Protein AF-A0A435X230-F1 (afdb_monomer)

Mean predicted aligned error: 7.99 Å

Nearest PDB structures (foldseek):
  8xgc-assembly1_M  TM=3.953E-01  e=2.779E+00  Saccharomyces cerevisiae
  7nky-assembly1_O  TM=3.386E-01  e=2.315E+00  Saccharomyces cerevisiae
  4raa-assembly1_A-2  TM=5.436E-01  e=6.525E+00  Bacteroides fragilis NCTC 9343
  7z4b-assembly1_EA  TM=3.860E-01  e=8.327E+00  Escherichia phage vB_EcoP_SU10
  7ne1-assembly1_B  TM=3.986E-01  e=7.371E+00  Mus musculus

Solvent-accessible surface area (backbone atoms only — not comparable to full-atom values): 6173 Å² total; per-residue (Å²): 138,80,83,77,76,78,71,83,51,74,87,70,70,82,92,65,93,71,53,70,50,71,61,86,95,46,76,43,78,60,77,76,93,64,62,51,69,80,87,60,47,46,47,81,76,38,65,32,71,48,96,88,42,38,35,37,38,34,31,40,49,55,70,89,81,46,66,82,30,42,28,35,40,36,23,42,73,64,19,45,64,71,51,71,40,42,44,88,82,50,64,80,76,89,81,61,126

Structure (mmCIF, N/CA/C/O backbone):
data_AF-A0A435X230-F1
#
_entry.id   AF-A0A435X230-F1
#
loop_
_atom_site.group_PDB
_atom_site.id
_atom_site.type_symbol
_atom_site.label_atom_id
_atom_site.label_alt_id
_atom_site.label_comp_id
_atom_site.label_asym_id
_atom_site.label_entity_id
_atom_site.label_seq_id
_atom_site.pdbx_PDB_ins_code
_atom_site.Cartn_x
_atom_site.Cartn_y
_atom_site.Cartn_z
_atom_site.occupancy
_atom_site.B_iso_or_equiv
_atom_site.auth_seq_id
_atom_site.auth_comp_id
_atom_site.auth_asym_id
_atom_site.auth_atom_id
_atom_site.pdbx_PDB_model_num
ATOM 1 N N . MET A 1 1 ? 18.098 -20.430 25.498 1.00 38.22 1 MET A N 1
ATOM 2 C CA . MET A 1 1 ? 16.948 -20.168 24.611 1.00 38.22 1 MET A CA 1
ATOM 3 C C . MET A 1 1 ? 16.092 -19.139 25.322 1.00 38.22 1 MET A C 1
ATOM 5 O O . MET A 1 1 ? 15.338 -19.498 26.213 1.00 38.22 1 MET A O 1
ATOM 9 N N . THR A 1 2 ? 16.345 -17.861 25.058 1.00 33.22 2 THR A N 1
ATOM 10 C CA . THR A 1 2 ? 15.671 -16.752 25.743 1.00 33.22 2 THR A CA 1
ATOM 11 C C . THR A 1 2 ? 14.519 -16.316 24.855 1.00 33.22 2 THR A C 1
ATOM 13 O O . THR A 1 2 ? 14.756 -15.866 23.739 1.00 33.22 2 THR A O 1
ATOM 16 N N . LEU A 1 3 ? 13.287 -16.519 25.320 1.00 40.41 3 LEU A N 1
ATOM 17 C CA . LEU A 1 3 ? 12.102 -15.936 24.703 1.00 40.41 3 LEU A CA 1
ATOM 18 C C . LEU A 1 3 ? 12.144 -14.440 25.012 1.00 40.41 3 LEU A C 1
ATOM 20 O O . LEU A 1 3 ? 11.935 -14.038 26.155 1.00 40.41 3 LEU A O 1
ATOM 24 N N . GLN A 1 4 ? 12.496 -13.633 24.016 1.00 37.22 4 GLN A N 1
ATOM 25 C CA . GLN A 1 4 ? 12.260 -12.201 24.083 1.00 37.22 4 GLN A CA 1
ATOM 26 C C . GLN A 1 4 ? 10.755 -12.025 23.887 1.00 37.22 4 GLN A C 1
ATOM 28 O O . GLN A 1 4 ? 10.224 -12.413 22.853 1.00 37.22 4 GLN A O 1
ATOM 33 N N . LEU A 1 5 ? 10.056 -11.566 24.925 1.00 50.25 5 LEU A N 1
ATOM 34 C CA . LEU A 1 5 ? 8.662 -11.167 24.784 1.00 50.25 5 LEU A CA 1
ATOM 35 C C . LEU A 1 5 ? 8.662 -9.911 23.913 1.00 50.25 5 LEU A C 1
ATOM 37 O O . LEU A 1 5 ? 9.323 -8.931 24.269 1.00 50.25 5 LEU A O 1
ATOM 41 N N . ASP A 1 6 ? 7.984 -9.976 22.771 1.00 54.50 6 ASP A N 1
ATOM 42 C CA . ASP A 1 6 ? 7.799 -8.826 21.897 1.00 54.50 6 ASP A CA 1
ATOM 43 C C . ASP A 1 6 ? 7.164 -7.698 22.719 1.00 54.50 6 ASP A C 1
ATOM 45 O O . ASP A 1 6 ? 6.206 -7.908 23.471 1.00 54.50 6 ASP A O 1
ATOM 49 N N . GLY A 1 7 ? 7.762 -6.506 22.655 1.00 53.19 7 GLY A N 1
ATOM 50 C CA . GLY A 1 7 ? 7.179 -5.317 23.270 1.00 53.19 7 GLY A CA 1
ATOM 51 C C . GLY A 1 7 ?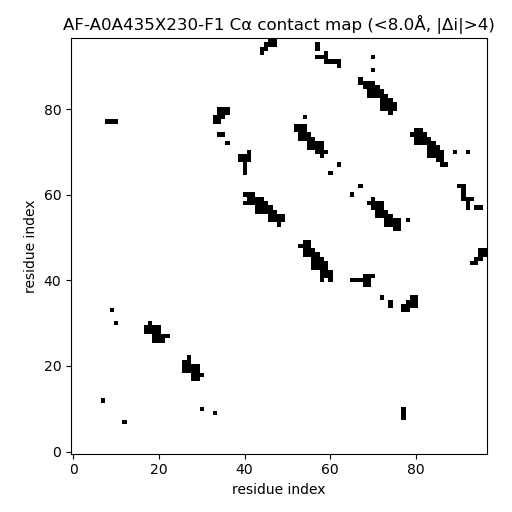 5.772 -5.055 22.713 1.00 53.19 7 GLY A C 1
ATOM 52 O O . GLY A 1 7 ? 5.422 -5.595 21.664 1.00 53.19 7 GLY A O 1
ATOM 53 N N . PRO A 1 8 ? 4.951 -4.230 23.385 1.00 56.88 8 PRO A N 1
ATOM 54 C CA . PRO A 1 8 ? 3.596 -3.958 22.915 1.00 56.88 8 PRO A CA 1
ATOM 55 C C . PRO A 1 8 ? 3.625 -3.435 21.476 1.00 56.88 8 PRO A C 1
ATOM 57 O O . PRO A 1 8 ? 4.394 -2.514 21.165 1.00 56.88 8 PRO A O 1
ATOM 60 N N . SER A 1 9 ? 2.781 -4.026 20.627 1.00 64.81 9 SER A N 1
ATOM 61 C CA . SER A 1 9 ? 2.625 -3.679 19.211 1.00 64.81 9 SER A CA 1
ATOM 62 C C . SER A 1 9 ? 2.430 -2.164 19.047 1.00 64.81 9 SER A C 1
ATOM 64 O O . SER A 1 9 ? 1.866 -1.492 19.920 1.00 64.81 9 SER A O 1
ATOM 66 N N . LYS A 1 10 ? 2.841 -1.592 17.904 1.00 65.75 10 LYS A N 1
ATOM 67 C CA . LYS A 1 10 ? 2.588 -0.166 17.597 1.00 65.75 10 LYS A CA 1
ATOM 68 C C . LYS A 1 10 ? 1.084 0.156 17.622 1.00 65.75 10 LYS A C 1
ATOM 70 O O . LYS A 1 10 ? 0.704 1.314 17.800 1.00 65.75 10 LYS A O 1
ATOM 75 N N . THR A 1 11 ? 0.225 -0.856 17.489 1.00 63.69 11 THR A N 1
ATOM 76 C CA . THR A 1 11 ? -1.232 -0.727 17.608 1.00 63.69 11 THR A CA 1
ATOM 77 C C . THR A 1 11 ? -1.734 -0.552 19.049 1.00 63.69 11 THR A C 1
ATOM 79 O O . THR A 1 11 ? -2.844 -0.050 19.241 1.00 63.69 11 THR A O 1
ATOM 82 N N . GLU A 1 12 ? -0.918 -0.869 20.058 1.00 63.69 12 GLU A N 1
ATOM 83 C CA . GLU A 1 12 ? -1.310 -0.909 21.476 1.00 63.69 12 GLU A CA 1
ATOM 84 C C . GLU A 1 12 ? -0.789 0.276 22.314 1.00 63.69 12 GLU A C 1
ATOM 86 O O . GLU A 1 12 ? -1.266 0.500 23.426 1.00 63.69 12 GLU A O 1
ATOM 91 N N . GLN A 1 13 ? 0.146 1.086 21.803 1.00 61.47 13 GLN A N 1
ATOM 92 C CA . GLN A 1 13 ? 0.757 2.187 22.568 1.00 61.47 13 GLN A CA 1
ATOM 93 C C . GLN A 1 13 ? -0.010 3.527 22.447 1.00 61.47 13 GLN A C 1
ATOM 95 O O . GLN A 1 13 ? -0.355 3.982 21.347 1.00 61.47 13 GLN A O 1
ATOM 100 N N . SER A 1 14 ? -0.272 4.220 23.575 1.00 55.62 14 SER A N 1
ATOM 101 C CA . SER A 1 14 ? -0.767 5.614 23.571 1.00 55.62 14 SER A CA 1
ATOM 102 C C . SER A 1 14 ? -0.648 6.392 24.878 1.00 55.62 14 SER A C 1
ATOM 104 O O . SER A 1 14 ? -1.214 5.942 25.864 1.00 55.62 14 SER A O 1
ATOM 106 N N . ASP A 1 15 ? -0.108 7.618 24.818 1.00 55.09 15 ASP A N 1
ATOM 107 C CA . ASP A 1 15 ? -0.162 8.605 25.920 1.00 55.09 15 ASP A CA 1
ATOM 108 C C . ASP A 1 15 ? -0.510 10.054 25.474 1.00 55.09 15 ASP A C 1
ATOM 110 O O . ASP A 1 15 ? -0.275 11.019 26.196 1.00 55.09 15 ASP A O 1
ATOM 114 N N . ALA A 1 16 ? -1.131 10.258 24.304 1.00 58.81 16 ALA A N 1
ATOM 115 C CA . ALA A 1 16 ? -1.648 11.572 23.882 1.00 58.81 16 ALA A CA 1
ATOM 116 C C . ALA A 1 16 ? -3.073 11.461 23.319 1.00 58.81 16 ALA A C 1
ATOM 118 O O . ALA A 1 16 ? -3.435 10.418 22.772 1.00 58.81 16 ALA A O 1
ATOM 119 N N . ALA A 1 17 ? -3.878 12.527 23.443 1.00 72.12 17 ALA A N 1
ATOM 120 C CA . ALA A 1 17 ? -5.249 12.591 22.927 1.00 72.12 17 ALA A CA 1
ATOM 121 C C . ALA A 1 17 ? -5.288 12.181 21.440 1.00 72.12 17 ALA A C 1
ATOM 123 O O . ALA A 1 17 ? -4.891 12.941 20.558 1.0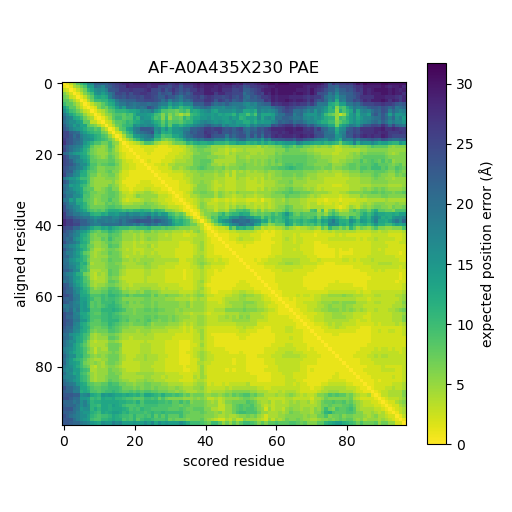0 72.12 17 ALA A O 1
ATOM 124 N N . GLY A 1 18 ? -5.701 10.938 21.172 1.00 81.81 18 GLY A N 1
ATOM 125 C CA . GLY A 1 18 ? -5.622 10.338 19.842 1.00 81.81 18 GLY A CA 1
ATOM 126 C C . GLY A 1 18 ? -6.551 11.015 18.834 1.00 81.81 18 GLY A C 1
ATOM 127 O O . GLY A 1 18 ? -7.625 11.503 19.188 1.00 81.81 18 GLY A O 1
ATOM 128 N N . LEU A 1 19 ? -6.169 11.001 17.555 1.00 90.12 19 LEU A N 1
ATOM 129 C CA . LEU A 1 19 ? -7.069 11.376 16.466 1.00 90.12 19 LEU A CA 1
ATOM 130 C C . LEU A 1 19 ? -8.038 10.221 16.189 1.00 90.12 19 LEU A C 1
ATOM 132 O O . LEU A 1 19 ? -7.618 9.075 16.033 1.00 90.12 19 LEU A O 1
ATOM 1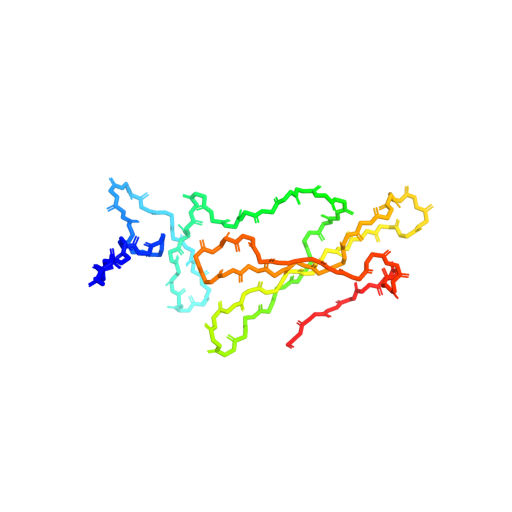36 N N . PHE A 1 20 ? -9.328 10.531 16.080 1.00 92.56 20 PHE A N 1
ATOM 137 C CA . PHE A 1 20 ? -10.358 9.570 15.701 1.00 92.56 20 PHE A CA 1
ATOM 138 C C . PHE A 1 20 ? -11.103 10.049 14.460 1.00 92.56 20 PHE A C 1
ATOM 140 O O . PHE A 1 20 ? -11.415 11.232 14.344 1.00 92.56 20 PHE A O 1
ATOM 147 N N . VAL A 1 21 ? -11.432 9.118 13.570 1.00 94.69 21 VAL A N 1
ATOM 148 C CA . VAL A 1 21 ? -12.292 9.349 12.403 1.00 94.69 21 VAL A CA 1
ATOM 149 C C . VAL A 1 21 ? -13.538 8.480 12.504 1.00 94.69 21 VAL A C 1
ATOM 151 O O . VAL A 1 21 ? -13.498 7.396 13.085 1.00 94.69 21 VAL A O 1
ATOM 154 N N . ALA A 1 22 ? -14.655 8.952 11.962 1.00 96.50 22 ALA A N 1
ATOM 155 C CA . ALA A 1 22 ? -15.899 8.195 11.919 1.00 96.50 22 ALA A CA 1
ATOM 156 C C . ALA A 1 22 ? -16.259 7.848 10.471 1.00 96.50 22 ALA A C 1
ATOM 158 O O . ALA A 1 22 ? -16.159 8.697 9.588 1.00 96.50 22 ALA A O 1
ATOM 159 N N . VAL A 1 23 ? -16.693 6.608 10.244 1.00 94.81 23 VAL A N 1
ATOM 160 C CA . VAL A 1 23 ? -17.251 6.145 8.967 1.00 94.81 23 VAL A CA 1
ATOM 161 C C . VAL A 1 23 ? -18.602 5.506 9.267 1.00 94.81 23 VAL A C 1
ATOM 163 O O . VAL A 1 23 ? -18.680 4.414 9.839 1.00 94.81 23 VAL A O 1
ATOM 166 N N . GLY A 1 24 ? -19.679 6.219 8.937 1.00 96.12 24 GLY A N 1
ATOM 167 C CA . GLY A 1 24 ? -21.021 5.866 9.397 1.00 96.12 24 GLY A CA 1
ATOM 168 C C . GLY A 1 24 ? -21.089 5.851 10.928 1.00 96.12 24 GLY A C 1
ATOM 169 O O . GLY A 1 24 ? -20.692 6.812 11.580 1.00 96.12 24 GLY A O 1
ATOM 170 N N . SER A 1 25 ? -21.563 4.746 11.507 1.00 95.88 25 SER A N 1
ATOM 171 C CA . SER A 1 25 ? -21.637 4.555 12.964 1.00 95.88 25 SER A CA 1
ATOM 172 C C . SER A 1 25 ? -20.332 4.063 13.600 1.00 95.88 25 SER A C 1
ATOM 174 O O . SER A 1 25 ? -20.244 3.967 14.824 1.00 95.88 25 SER A O 1
ATOM 176 N N . ARG A 1 26 ? -19.317 3.722 12.795 1.00 96.38 26 ARG A N 1
ATOM 177 C CA . ARG A 1 26 ? -18.045 3.184 13.289 1.00 96.38 26 ARG A CA 1
ATOM 178 C C . ARG A 1 26 ? -17.048 4.301 13.532 1.00 96.38 26 ARG A C 1
ATOM 180 O O . ARG A 1 26 ? -16.952 5.235 12.740 1.00 96.38 26 ARG A O 1
ATOM 187 N N . ARG A 1 27 ? -16.266 4.169 14.601 1.00 94.56 27 ARG A N 1
ATOM 188 C CA . ARG A 1 27 ? -15.227 5.122 14.983 1.00 94.56 27 ARG A CA 1
ATOM 189 C C . ARG A 1 27 ? -13.881 4.409 15.028 1.00 94.56 27 ARG A C 1
ATOM 191 O O . ARG A 1 27 ? -13.753 3.379 15.679 1.00 94.56 27 ARG A O 1
ATOM 198 N N . TYR A 1 28 ? -12.899 4.968 14.337 1.00 91.12 28 TYR A N 1
ATOM 199 C CA . TYR A 1 28 ? -11.561 4.414 14.190 1.00 91.12 28 TYR A CA 1
ATOM 200 C C . TYR A 1 28 ? -10.556 5.358 14.821 1.00 91.12 28 TYR A C 1
ATOM 202 O O . TYR A 1 28 ? -10.644 6.575 14.646 1.00 91.12 28 TYR A O 1
ATOM 210 N N . ARG A 1 29 ? -9.595 4.796 15.549 1.00 89.38 29 ARG A N 1
ATOM 211 C CA . ARG A 1 29 ? -8.426 5.540 15.997 1.00 89.38 29 ARG A CA 1
ATOM 212 C C . ARG A 1 29 ? -7.415 5.591 14.861 1.00 89.38 29 ARG A C 1
ATOM 214 O O . ARG A 1 29 ? -7.164 4.589 14.204 1.00 89.38 29 ARG A O 1
ATOM 221 N N . VAL A 1 30 ? -6.826 6.756 14.653 1.00 89.00 30 VAL A N 1
ATOM 222 C CA . VAL A 1 30 ? -5.749 6.940 13.689 1.00 89.00 30 VAL A CA 1
ATOM 223 C C . VAL A 1 30 ? -4.4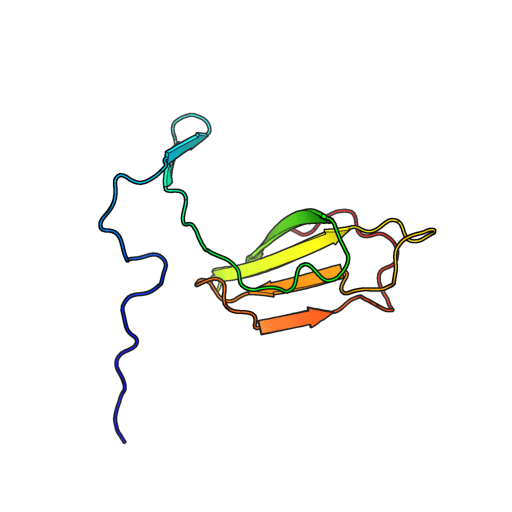13 6.699 14.390 1.00 89.00 30 VAL A C 1
ATOM 225 O O . VAL A 1 30 ? -4.100 7.373 15.374 1.00 89.00 30 VAL A O 1
ATOM 228 N N . LEU A 1 31 ? -3.632 5.747 13.878 1.00 84.81 31 LEU A N 1
ATOM 229 C CA . LEU A 1 31 ? -2.264 5.473 14.319 1.00 84.81 31 LEU A CA 1
ATOM 230 C C . LEU A 1 31 ? -1.287 6.241 13.427 1.00 84.81 31 LEU A C 1
ATOM 232 O O . LEU A 1 31 ? -1.336 6.118 12.204 1.00 84.81 31 LEU A O 1
ATOM 236 N N . ARG A 1 32 ? -0.434 7.076 14.030 1.00 82.88 32 ARG A N 1
ATOM 237 C CA . ARG A 1 32 ? 0.662 7.777 13.345 1.00 82.88 32 ARG A CA 1
ATOM 238 C C . ARG A 1 32 ? 1.855 7.948 14.301 1.00 82.88 32 ARG A C 1
ATOM 240 O O . ARG A 1 32 ? 1.614 8.323 15.448 1.00 82.88 32 ARG A O 1
ATOM 247 N N . PRO A 1 33 ? 3.102 7.776 13.826 1.00 85.12 33 PRO A N 1
ATOM 248 C CA . PRO A 1 33 ? 3.439 7.222 12.514 1.00 85.12 33 PRO A CA 1
ATOM 249 C C . PRO A 1 33 ? 3.096 5.722 12.446 1.00 85.12 33 PRO A C 1
ATOM 251 O O . PRO A 1 33 ? 3.200 5.013 13.441 1.00 85.12 33 PRO A O 1
ATOM 254 N N . TRP A 1 34 ? 2.658 5.254 11.279 1.00 88.38 34 TRP A N 1
ATOM 255 C CA . TRP A 1 34 ? 2.462 3.836 10.969 1.00 88.38 34 TRP A CA 1
ATOM 256 C C . TRP A 1 34 ? 2.761 3.637 9.483 1.00 88.38 34 TRP A C 1
ATOM 258 O O . TRP A 1 34 ? 2.372 4.480 8.670 1.00 88.38 34 TRP A O 1
ATOM 268 N N . GLY A 1 35 ? 3.451 2.549 9.149 1.00 88.38 35 GLY A N 1
ATOM 269 C CA . GLY A 1 35 ? 3.894 2.246 7.793 1.00 88.38 35 GLY A CA 1
ATOM 270 C C . GLY A 1 35 ? 5.295 2.777 7.493 1.00 88.38 35 GLY A C 1
ATOM 271 O O . GLY A 1 35 ? 5.521 3.980 7.377 1.00 88.38 35 GLY A O 1
ATOM 272 N N . GLU A 1 36 ? 6.233 1.854 7.341 1.00 87.56 36 GLU A N 1
ATOM 273 C CA . GLU A 1 36 ? 7.612 2.082 6.950 1.00 87.56 36 GLU A CA 1
ATOM 274 C C . GLU A 1 36 ? 7.761 1.647 5.502 1.00 87.56 36 GLU A C 1
ATOM 276 O O . GLU A 1 36 ? 7.842 0.468 5.181 1.00 87.56 36 GLU A O 1
ATOM 281 N N . PHE A 1 37 ? 7.779 2.612 4.597 1.00 80.12 37 PHE A N 1
ATOM 282 C CA . PHE A 1 37 ? 8.194 2.373 3.227 1.00 80.12 37 PHE A CA 1
ATOM 283 C C . PHE A 1 37 ? 8.824 3.645 2.690 1.00 80.12 37 PHE A C 1
ATOM 285 O O . PHE A 1 37 ? 8.375 4.759 2.976 1.00 80.12 37 PHE A O 1
ATOM 292 N N . ALA A 1 38 ? 9.897 3.492 1.917 1.00 67.69 38 ALA A N 1
ATOM 293 C CA . 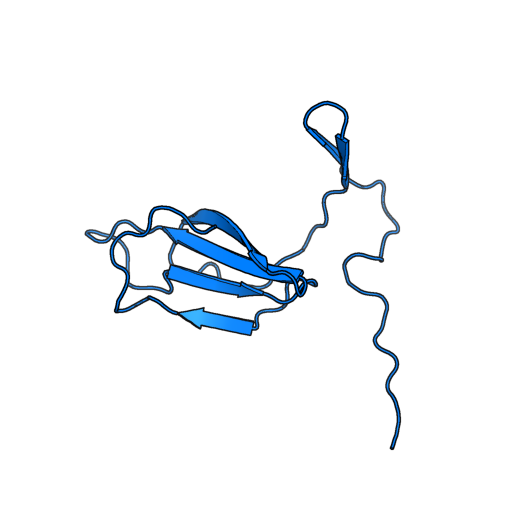ALA A 1 38 ? 10.402 4.614 1.150 1.00 67.69 38 ALA A CA 1
ATOM 294 C C . ALA A 1 38 ? 9.263 5.089 0.237 1.00 67.69 38 ALA A C 1
ATOM 296 O O . ALA A 1 38 ? 8.620 4.256 -0.404 1.00 67.69 38 ALA A O 1
ATOM 297 N N . GLN A 1 39 ? 9.033 6.403 0.134 1.00 64.31 39 GLN A N 1
ATOM 298 C CA . GLN A 1 39 ? 8.159 7.014 -0.886 1.00 64.31 39 GLN A CA 1
ATOM 299 C C . GLN A 1 39 ? 8.759 6.844 -2.299 1.00 64.31 39 GLN A C 1
ATOM 301 O O . GLN A 1 39 ? 8.854 7.776 -3.094 1.00 64.31 39 GLN A O 1
ATOM 306 N N . ALA A 1 40 ? 9.256 5.649 -2.598 1.00 58.31 40 ALA A N 1
ATOM 307 C CA . ALA A 1 40 ? 10.000 5.297 -3.779 1.00 58.31 40 ALA A CA 1
ATOM 308 C C . ALA A 1 40 ? 9.023 5.064 -4.934 1.00 58.31 40 ALA A C 1
ATOM 310 O O . ALA A 1 40 ? 8.814 3.941 -5.375 1.00 58.31 40 ALA A O 1
ATOM 311 N N . GLY A 1 41 ? 8.455 6.158 -5.440 1.00 64.31 41 GLY A N 1
ATOM 312 C CA . GLY A 1 41 ? 8.116 6.252 -6.859 1.00 64.31 41 GLY A CA 1
ATOM 313 C C . GLY A 1 41 ? 6.656 6.063 -7.255 1.00 64.31 41 GLY A C 1
ATOM 314 O O . GLY A 1 41 ? 6.411 5.783 -8.423 1.00 64.31 41 GLY A O 1
ATOM 315 N N . GLY A 1 42 ? 5.690 6.235 -6.350 1.00 77.19 42 GLY A N 1
ATOM 316 C CA . GLY A 1 42 ? 4.277 6.227 -6.736 1.00 77.19 42 GLY A CA 1
ATOM 317 C C . GLY A 1 42 ? 3.333 6.782 -5.673 1.00 77.19 42 GLY A C 1
ATOM 318 O O . GLY A 1 42 ? 3.675 6.881 -4.495 1.00 77.19 42 GLY A O 1
ATOM 319 N N . ASN A 1 43 ? 2.131 7.145 -6.110 1.00 87.75 43 ASN A N 1
ATOM 320 C CA . ASN A 1 43 ? 1.035 7.571 -5.252 1.00 87.75 43 ASN A CA 1
ATOM 321 C C . ASN A 1 43 ? 0.305 6.346 -4.703 1.00 87.75 43 ASN A C 1
ATOM 323 O O . ASN A 1 43 ? -0.048 5.445 -5.464 1.00 87.75 43 ASN A O 1
ATOM 327 N N . VAL A 1 44 ? 0.029 6.334 -3.399 1.00 90.62 44 VAL A N 1
ATOM 328 C CA . VAL A 1 44 ? -0.843 5.314 -2.805 1.00 90.62 44 VAL A CA 1
ATOM 329 C C . VAL A 1 44 ? -2.239 5.470 -3.397 1.00 90.62 44 VAL A C 1
ATOM 331 O O . VAL A 1 44 ? -2.833 6.545 -3.311 1.00 90.62 44 VAL A O 1
ATOM 334 N N . THR A 1 45 ? -2.747 4.405 -4.005 1.00 91.31 45 THR A N 1
ATOM 335 C CA . THR A 1 45 ? -4.078 4.399 -4.631 1.00 91.31 45 THR A CA 1
ATOM 336 C C . THR A 1 45 ? -5.021 3.399 -3.997 1.00 91.31 45 THR A C 1
ATOM 338 O O . THR A 1 45 ? -6.221 3.655 -3.964 1.00 91.31 45 THR A O 1
ATOM 341 N N . ASP A 1 46 ? -4.487 2.302 -3.465 1.00 93.81 46 ASP A N 1
ATOM 342 C CA . ASP A 1 46 ? -5.297 1.245 -2.882 1.00 93.81 46 ASP A CA 1
ATOM 343 C C . ASP A 1 46 ? -4.530 0.488 -1.794 1.00 93.81 46 ASP A C 1
ATOM 345 O O . ASP A 1 46 ? -3.294 0.517 -1.752 1.00 93.81 46 ASP A O 1
ATOM 349 N N . VAL A 1 47 ? -5.272 -0.168 -0.906 1.00 93.44 47 VAL A N 1
ATOM 350 C CA . VAL A 1 47 ? -4.735 -0.980 0.188 1.00 93.44 47 VAL A CA 1
ATOM 351 C C . VAL A 1 47 ? -5.586 -2.230 0.397 1.00 93.44 47 VAL A C 1
ATOM 353 O O . VAL A 1 47 ? -6.811 -2.156 0.445 1.00 93.44 47 VAL A O 1
ATOM 356 N N . ALA A 1 48 ? -4.940 -3.374 0.600 1.00 96.69 48 ALA A N 1
ATOM 357 C CA . ALA A 1 48 ? -5.593 -4.617 1.002 1.00 96.69 48 ALA A CA 1
ATOM 358 C C . ALA A 1 48 ? -4.945 -5.177 2.269 1.00 96.69 48 ALA A C 1
ATOM 360 O O . ALA A 1 48 ? -3.745 -5.024 2.489 1.00 96.69 48 ALA A O 1
ATOM 361 N N . VAL A 1 49 ? -5.747 -5.836 3.105 1.00 96.31 49 VAL A N 1
ATOM 362 C CA . VAL A 1 49 ? -5.279 -6.495 4.329 1.00 96.31 49 VAL A CA 1
ATOM 363 C C . VAL A 1 49 ? -5.521 -7.989 4.181 1.00 96.31 49 VAL A C 1
ATOM 365 O O . VAL A 1 49 ? -6.663 -8.423 4.009 1.00 96.31 49 VAL A O 1
ATOM 368 N N . ALA A 1 50 ? -4.450 -8.774 4.231 1.00 96.75 50 ALA A N 1
ATOM 369 C CA . ALA A 1 50 ? -4.535 -10.224 4.204 1.00 96.75 50 ALA A CA 1
ATOM 370 C C . ALA A 1 50 ? -5.096 -10.775 5.522 1.00 96.75 50 ALA A C 1
ATOM 372 O O . ALA A 1 50 ? -5.203 -10.090 6.539 1.00 96.75 50 ALA A O 1
ATOM 373 N N . LYS A 1 51 ? -5.479 -12.054 5.511 1.00 96.50 51 LYS A N 1
ATOM 374 C CA . LYS A 1 51 ? -6.107 -12.715 6.665 1.00 96.50 51 LYS A CA 1
ATOM 375 C C . LYS A 1 51 ? -5.197 -12.771 7.902 1.00 96.50 51 LYS A C 1
ATOM 377 O O . LYS A 1 51 ? -5.707 -12.828 9.017 1.00 96.50 51 LYS A O 1
ATOM 382 N N . ASP A 1 52 ? -3.886 -12.784 7.702 1.00 95.50 52 ASP A N 1
ATOM 383 C CA . ASP A 1 52 ? -2.855 -12.746 8.747 1.00 95.50 52 ASP A CA 1
ATOM 384 C C . ASP A 1 52 ? -2.507 -11.319 9.213 1.00 95.50 52 ASP A C 1
ATOM 386 O O . ASP A 1 52 ? -1.695 -11.148 10.117 1.00 95.50 52 ASP A O 1
ATOM 390 N N . GLY A 1 53 ? -3.148 -10.298 8.639 1.00 95.19 53 GLY A N 1
ATOM 391 C CA . GLY A 1 53 ? -2.959 -8.897 8.999 1.00 95.19 53 GLY A CA 1
ATOM 392 C C . GLY A 1 53 ? -1.853 -8.185 8.224 1.00 95.19 53 GLY A C 1
ATOM 393 O O . GLY A 1 53 ? -1.678 -6.986 8.437 1.00 95.19 53 GLY A O 1
ATOM 394 N N . HIS A 1 54 ? -1.135 -8.867 7.323 1.00 96.75 54 HIS A N 1
ATOM 395 C CA . HIS A 1 54 ? -0.204 -8.190 6.421 1.00 96.75 54 HIS A CA 1
ATOM 396 C C . HIS A 1 54 ? -0.953 -7.188 5.537 1.00 96.75 54 HIS A C 1
ATOM 398 O O . HIS A 1 54 ? -2.069 -7.449 5.074 1.00 96.75 54 HIS A O 1
ATOM 404 N N . VAL A 1 55 ? -0.341 -6.027 5.315 1.00 96.06 55 VAL A N 1
ATOM 405 C CA . VAL A 1 55 ? -0.941 -4.916 4.572 1.00 96.06 55 VAL A CA 1
ATOM 406 C C . VAL A 1 55 ? -0.207 -4.730 3.257 1.00 96.06 55 VAL A C 1
ATOM 408 O O . VAL A 1 55 ? 0.999 -4.510 3.232 1.00 96.06 55 VAL A O 1
ATOM 411 N N . PHE A 1 56 ? -0.956 -4.764 2.162 1.00 95.62 56 PHE A N 1
ATOM 412 C CA . PHE A 1 56 ? -0.452 -4.576 0.811 1.00 95.62 56 PHE A CA 1
ATOM 413 C C . PHE A 1 56 ? -0.906 -3.215 0.301 1.00 95.62 56 PHE A C 1
ATOM 415 O O . PHE A 1 56 ? -2.098 -2.910 0.317 1.00 95.62 56 PHE A O 1
ATOM 422 N N . ILE A 1 57 ? 0.036 -2.395 -0.148 1.00 94.12 57 ILE A N 1
ATOM 423 C CA . ILE A 1 57 ? -0.205 -1.040 -0.640 1.00 94.12 57 ILE A CA 1
ATOM 424 C C . ILE A 1 57 ? 0.071 -1.013 -2.136 1.00 94.12 57 ILE A C 1
ATOM 426 O O . ILE A 1 57 ? 1.168 -1.370 -2.570 1.00 94.12 57 ILE A O 1
ATOM 430 N N . LEU A 1 58 ? -0.906 -0.544 -2.913 1.00 93.44 58 LEU A N 1
ATOM 431 C CA . LEU A 1 58 ? -0.752 -0.319 -4.341 1.00 93.44 58 LEU A CA 1
ATOM 432 C C . LEU A 1 58 ? -0.250 1.102 -4.616 1.00 93.44 58 LEU A C 1
ATOM 434 O O . LEU A 1 58 ? -0.912 2.096 -4.291 1.00 93.44 58 LEU A O 1
ATOM 438 N N . LEU A 1 59 ? 0.905 1.184 -5.269 1.00 90.50 59 LEU A N 1
ATOM 439 C CA . LEU A 1 59 ? 1.514 2.414 -5.746 1.00 90.50 59 LEU A CA 1
ATOM 440 C C . LEU A 1 59 ? 1.250 2.579 -7.240 1.00 90.50 59 LEU A C 1
ATOM 442 O O . LEU A 1 59 ? 1.625 1.737 -8.057 1.00 90.50 59 LEU A O 1
ATOM 446 N N . ARG A 1 60 ? 0.633 3.703 -7.600 1.00 89.00 60 ARG A N 1
ATOM 447 C CA . ARG A 1 60 ? 0.416 4.088 -8.990 1.00 89.00 60 ARG A CA 1
ATOM 448 C C . ARG A 1 60 ? 1.388 5.178 -9.401 1.00 89.00 60 ARG A C 1
ATOM 450 O O . ARG A 1 60 ? 1.600 6.153 -8.680 1.00 89.00 60 ARG A O 1
ATOM 457 N N . ARG A 1 61 ? 1.920 5.021 -10.604 1.00 86.50 61 ARG A N 1
ATOM 458 C CA . ARG A 1 61 ? 2.807 5.969 -11.272 1.00 86.50 61 ARG A CA 1
ATOM 459 C C . ARG A 1 61 ? 2.313 6.207 -12.690 1.00 86.50 61 ARG A C 1
ATOM 461 O O . ARG A 1 61 ? 1.644 5.347 -13.263 1.00 86.50 61 ARG A O 1
ATOM 468 N N . ASP A 1 62 ? 2.635 7.356 -13.254 1.00 87.25 62 ASP A N 1
ATOM 469 C CA . ASP A 1 62 ? 2.472 7.589 -14.679 1.00 87.25 62 ASP A CA 1
ATOM 470 C C . ASP A 1 62 ? 3.591 6.860 -15.431 1.00 87.25 62 ASP A C 1
ATOM 472 O O . ASP A 1 62 ? 4.756 7.249 -15.398 1.00 87.25 62 ASP A O 1
ATOM 476 N N . SER A 1 63 ? 3.245 5.769 -16.112 1.00 84.69 63 SER A N 1
ATOM 477 C CA . SER A 1 63 ? 4.222 4.933 -16.818 1.00 84.69 63 SER A CA 1
ATOM 478 C C . SER A 1 63 ? 4.984 5.639 -17.948 1.00 84.69 63 SER A C 1
ATOM 480 O O . SER A 1 63 ? 6.020 5.119 -18.368 1.00 84.69 63 SER A O 1
ATOM 482 N N . LEU A 1 64 ? 4.505 6.793 -18.430 1.00 88.00 64 LEU A N 1
ATOM 483 C CA . LEU A 1 64 ? 5.136 7.543 -19.517 1.00 88.00 64 LEU A CA 1
ATOM 484 C C . LEU A 1 64 ? 6.166 8.565 -19.028 1.00 88.00 64 LEU A C 1
ATOM 486 O O . LEU A 1 64 ? 7.071 8.906 -19.790 1.00 88.00 64 LEU A O 1
ATOM 490 N N . VAL A 1 65 ? 6.036 9.062 -17.794 1.00 88.38 65 VAL A N 1
ATOM 491 C CA . VAL A 1 65 ? 6.891 10.149 -17.277 1.00 88.38 65 VAL A CA 1
ATOM 492 C C . VAL A 1 65 ? 7.577 9.827 -15.953 1.00 88.38 65 VAL A C 1
ATOM 494 O O . VAL A 1 65 ? 8.660 10.355 -15.695 1.00 88.38 65 VAL A O 1
ATOM 497 N N . ASP A 1 66 ? 7.008 8.945 -15.132 1.00 86.25 66 ASP A N 1
ATOM 498 C CA . ASP A 1 66 ? 7.573 8.605 -13.832 1.00 86.25 66 ASP A CA 1
ATOM 499 C C . ASP A 1 66 ? 8.637 7.510 -13.946 1.00 86.25 66 ASP A C 1
ATOM 501 O O . ASP A 1 66 ? 8.541 6.552 -14.724 1.00 86.25 66 ASP A O 1
ATOM 505 N N . LYS A 1 67 ? 9.660 7.615 -13.092 1.00 86.06 67 LYS A N 1
ATOM 506 C CA . LYS A 1 67 ? 10.685 6.578 -12.954 1.00 86.06 67 LYS A CA 1
ATOM 507 C C . LYS A 1 67 ? 10.033 5.250 -12.554 1.00 86.06 67 LYS A C 1
ATOM 509 O O . LYS A 1 67 ? 9.123 5.215 -11.728 1.00 86.06 67 LYS A O 1
ATOM 514 N N . LYS A 1 68 ? 10.546 4.137 -13.091 1.00 86.12 68 LYS A N 1
ATOM 515 C CA . LYS A 1 68 ? 10.180 2.799 -12.607 1.00 86.12 68 LYS A CA 1
ATOM 516 C C . LYS A 1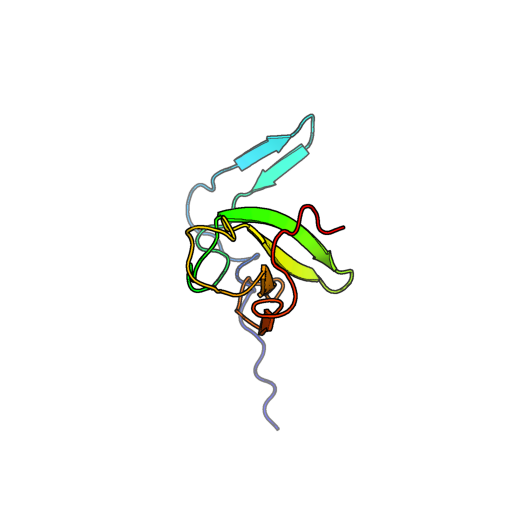 68 ? 10.434 2.677 -11.101 1.00 86.12 68 LYS A C 1
ATOM 518 O O . LYS A 1 68 ? 11.460 3.131 -10.592 1.00 86.12 68 LYS A O 1
ATOM 523 N N . GLY A 1 69 ? 9.498 2.029 -10.427 1.00 87.50 69 GLY A N 1
ATOM 524 C CA . GLY A 1 69 ? 9.510 1.755 -8.999 1.00 87.50 69 GLY A CA 1
ATOM 525 C C . GLY A 1 69 ? 8.518 0.636 -8.685 1.00 87.50 69 GLY A C 1
ATOM 526 O O . GLY A 1 69 ? 7.781 0.222 -9.587 1.00 87.50 69 GLY A O 1
ATOM 527 N N . PRO A 1 70 ? 8.513 0.123 -7.446 1.00 90.81 70 PRO A N 1
ATOM 528 C CA . PRO A 1 70 ? 7.598 -0.935 -7.042 1.00 90.81 70 PRO A CA 1
ATOM 529 C C . PRO A 1 70 ? 6.142 -0.510 -7.245 1.00 90.81 70 PRO A C 1
ATOM 531 O O . PRO A 1 70 ? 5.774 0.631 -6.973 1.00 90.81 70 PRO A O 1
ATOM 534 N N . ALA A 1 71 ? 5.317 -1.447 -7.703 1.00 91.25 71 ALA A N 1
ATOM 535 C CA . ALA A 1 71 ? 3.874 -1.259 -7.803 1.00 91.25 71 ALA A CA 1
ATOM 536 C C . ALA A 1 71 ? 3.165 -1.718 -6.523 1.00 91.25 71 ALA A C 1
ATOM 538 O O . ALA A 1 71 ? 2.115 -1.183 -6.185 1.00 91.25 71 ALA A O 1
ATOM 539 N N . VAL A 1 72 ? 3.737 -2.684 -5.797 1.00 93.00 72 VAL A N 1
ATOM 540 C CA . VAL A 1 72 ? 3.186 -3.191 -4.536 1.00 93.00 72 VAL A CA 1
ATOM 541 C C . VAL A 1 72 ? 4.239 -3.120 -3.437 1.00 93.00 72 VAL A C 1
ATOM 543 O O . VAL A 1 72 ? 5.399 -3.471 -3.662 1.00 93.00 72 VAL A O 1
ATOM 546 N N . ILE A 1 73 ? 3.814 -2.672 -2.257 1.00 94.38 73 ILE A N 1
ATOM 547 C CA . ILE A 1 73 ? 4.560 -2.743 -0.998 1.00 94.38 73 ILE A CA 1
ATOM 548 C C . ILE A 1 73 ? 3.808 -3.669 -0.048 1.00 94.38 73 ILE A C 1
ATOM 550 O O . ILE A 1 73 ? 2.593 -3.551 0.075 1.00 94.38 73 ILE A O 1
ATOM 554 N N . GLU A 1 74 ? 4.528 -4.531 0.654 1.00 95.88 74 GLU A N 1
ATOM 555 C CA . GLU A 1 74 ? 4.004 -5.335 1.753 1.00 95.88 74 GLU A CA 1
ATOM 556 C C . GLU A 1 74 ? 4.565 -4.849 3.084 1.00 95.88 74 GLU A C 1
ATOM 558 O O . GLU A 1 74 ? 5.776 -4.643 3.224 1.00 95.88 74 GLU A O 1
ATOM 563 N N . LEU A 1 75 ? 3.675 -4.704 4.061 1.00 95.31 75 LEU A N 1
ATOM 564 C CA . LEU A 1 75 ? 3.990 -4.342 5.430 1.00 95.31 75 LEU A CA 1
ATOM 565 C C . LEU A 1 75 ? 3.460 -5.391 6.410 1.00 95.31 75 LEU A C 1
ATOM 567 O O . LEU A 1 75 ? 2.411 -5.999 6.182 1.00 95.31 75 LEU A O 1
ATOM 571 N N . THR A 1 76 ? 4.140 -5.533 7.545 1.00 95.69 76 THR A N 1
ATOM 572 C CA . THR A 1 76 ? 3.612 -6.260 8.706 1.00 95.69 76 THR A CA 1
ATOM 573 C C . THR A 1 76 ? 2.369 -5.546 9.270 1.00 95.69 76 THR A C 1
ATOM 575 O O . THR A 1 76 ? 2.135 -4.372 8.955 1.00 95.69 76 THR A O 1
ATOM 578 N N . PRO A 1 77 ? 1.578 -6.185 10.157 1.00 94.00 77 PRO 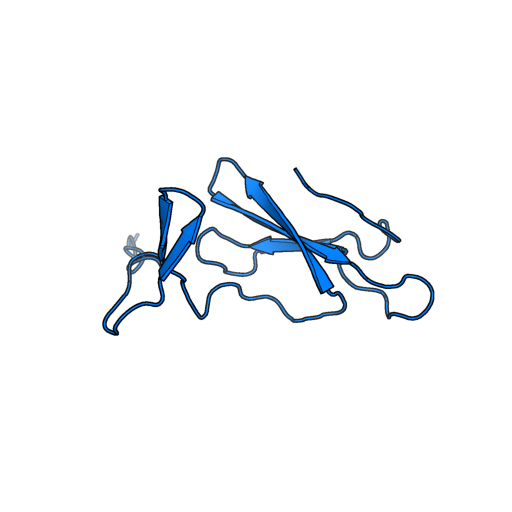A N 1
ATOM 579 C CA . PRO A 1 77 ? 0.463 -5.515 10.840 1.00 94.00 77 PRO A CA 1
ATOM 580 C C . PRO A 1 77 ? 0.882 -4.252 11.621 1.00 94.00 77 PRO A C 1
ATOM 582 O O . PRO A 1 77 ? 0.115 -3.295 11.748 1.00 94.00 77 PRO A O 1
ATOM 585 N N . ASP A 1 78 ? 2.124 -4.218 12.107 1.00 92.25 78 ASP A N 1
ATOM 586 C CA . ASP A 1 78 ? 2.722 -3.070 12.797 1.00 92.25 78 ASP A CA 1
ATOM 587 C C . ASP A 1 78 ? 3.288 -2.007 11.842 1.00 92.25 78 ASP A C 1
ATOM 589 O O . ASP A 1 78 ? 3.762 -0.952 12.271 1.00 92.25 78 ASP A O 1
ATOM 593 N N . GLY A 1 79 ? 3.183 -2.244 10.536 1.00 92.38 79 GLY A N 1
ATOM 594 C CA . GLY A 1 79 ? 3.613 -1.319 9.503 1.00 92.38 79 GLY A CA 1
ATOM 595 C C . GLY A 1 79 ? 5.112 -1.369 9.239 1.00 92.38 79 GLY A C 1
ATOM 596 O O . GLY A 1 79 ? 5.647 -0.387 8.745 1.00 92.38 79 GLY A O 1
ATOM 597 N N . GLU A 1 80 ? 5.807 -2.452 9.578 1.00 93.69 80 GLU A N 1
ATOM 598 C CA . GLU A 1 80 ? 7.217 -2.635 9.214 1.00 93.69 80 GLU A CA 1
ATOM 599 C C . GLU A 1 80 ? 7.328 -3.133 7.771 1.00 93.69 80 GLU A C 1
ATOM 601 O O . GLU A 1 80 ? 6.496 -3.922 7.326 1.00 93.69 80 GLU A O 1
ATOM 606 N N . PHE A 1 81 ? 8.347 -2.686 7.035 1.00 93.69 81 PHE A N 1
ATOM 607 C CA . PHE A 1 81 ? 8.565 -3.123 5.656 1.00 93.69 81 PHE A CA 1
ATOM 608 C C . PHE A 1 81 ? 8.892 -4.617 5.580 1.00 93.69 81 PHE A C 1
ATOM 610 O O . PHE A 1 81 ? 9.834 -5.076 6.226 1.00 93.69 81 PHE A O 1
ATOM 617 N N . VAL A 1 82 ? 8.178 -5.351 4.725 1.00 96.06 82 VAL A N 1
ATOM 618 C CA . VAL A 1 82 ? 8.476 -6.758 4.419 1.00 96.06 82 VAL A CA 1
ATOM 619 C C . VAL A 1 82 ? 9.140 -6.871 3.050 1.00 96.06 82 VAL A C 1
ATOM 621 O O . VAL A 1 82 ? 10.265 -7.360 2.941 1.00 96.06 82 VAL A O 1
ATOM 624 N N . ALA A 1 83 ? 8.454 -6.418 1.996 1.00 94.38 83 ALA A N 1
ATOM 625 C CA . ALA A 1 83 ? 8.905 -6.581 0.616 1.00 94.38 83 ALA A CA 1
ATOM 626 C C . ALA A 1 83 ? 8.248 -5.578 -0.347 1.00 94.38 83 ALA A C 1
ATOM 628 O O . ALA A 1 83 ? 7.278 -4.895 -0.018 1.00 94.38 83 ALA A O 1
ATOM 629 N N . SER A 1 84 ? 8.781 -5.501 -1.569 1.00 93.31 84 SER A N 1
ATOM 630 C CA . SER A 1 84 ? 8.190 -4.741 -2.673 1.00 93.31 84 SER A CA 1
ATOM 631 C C . SER A 1 84 ? 8.451 -5.395 -4.031 1.00 93.31 84 SER A C 1
ATOM 633 O O . SER A 1 84 ? 9.478 -6.047 -4.225 1.00 93.31 84 SER A O 1
ATOM 635 N N . TRP A 1 85 ? 7.509 -5.259 -4.972 1.00 93.25 85 TRP A N 1
ATOM 636 C CA . TRP A 1 85 ? 7.597 -5.882 -6.304 1.00 93.25 85 TRP A CA 1
ATOM 637 C C . TRP A 1 85 ? 6.734 -5.179 -7.366 1.00 93.25 85 TRP A C 1
ATOM 639 O O . TRP A 1 85 ? 6.066 -4.176 -7.104 1.00 93.25 85 TRP A O 1
ATOM 649 N N . GLY A 1 86 ? 6.770 -5.702 -8.598 1.00 91.12 86 GLY A N 1
ATOM 650 C CA . GLY A 1 86 ? 5.960 -5.245 -9.733 1.00 91.12 86 GLY A CA 1
ATOM 651 C C . GLY A 1 86 ? 6.590 -4.128 -10.567 1.00 91.12 86 GLY A C 1
ATOM 652 O O . GLY A 1 86 ? 5.948 -3.609 -11.473 1.00 91.12 86 GLY A O 1
ATOM 653 N N . GLN A 1 87 ? 7.831 -3.735 -10.275 1.00 89.88 87 GLN A N 1
ATOM 654 C CA . GLN A 1 87 ? 8.490 -2.606 -10.941 1.00 89.88 87 GLN A CA 1
ATOM 655 C C . GLN A 1 87 ? 8.768 -2.828 -12.436 1.00 89.88 87 GLN A C 1
ATOM 657 O O . GLN A 1 87 ? 8.808 -1.859 -13.199 1.00 89.88 87 GLN A O 1
ATOM 662 N N . GLU A 1 88 ? 8.937 -4.084 -12.859 1.00 88.38 88 GLU A N 1
ATOM 663 C CA . GLU A 1 88 ? 9.180 -4.441 -14.260 1.00 88.38 88 GLU A CA 1
ATOM 664 C C . GLU A 1 88 ? 7.924 -4.982 -14.954 1.00 88.38 88 GLU A C 1
ATOM 666 O O . GLU A 1 88 ? 7.758 -4.804 -16.158 1.00 88.38 88 GLU A O 1
ATOM 671 N N . GLU A 1 89 ? 7.027 -5.610 -14.197 1.00 87.06 89 GLU A N 1
ATOM 672 C CA . GLU A 1 89 ? 5.873 -6.349 -14.706 1.00 87.06 89 GLU A CA 1
ATOM 673 C C . GLU A 1 89 ? 4.598 -5.502 -14.752 1.00 87.06 89 GLU A C 1
ATOM 675 O O . GLU A 1 89 ? 3.721 -5.746 -15.581 1.00 87.06 89 GLU A O 1
ATOM 680 N N . LEU A 1 90 ? 4.480 -4.511 -13.863 1.00 84.88 90 LEU A N 1
ATOM 681 C CA . LEU A 1 90 ? 3.272 -3.710 -13.691 1.00 84.88 90 LEU A CA 1
ATOM 682 C C . LEU A 1 90 ? 3.529 -2.265 -14.131 1.00 84.88 90 LEU A C 1
ATOM 684 O O . LEU A 1 90 ? 4.188 -1.468 -13.457 1.00 84.88 90 LEU A O 1
ATOM 688 N N . ALA A 1 91 ? 2.991 -1.932 -15.306 1.00 79.88 91 ALA A N 1
ATOM 689 C CA . ALA A 1 91 ? 3.045 -0.584 -15.864 1.00 79.88 91 ALA A CA 1
ATOM 690 C C . ALA A 1 91 ? 1.887 0.304 -15.376 1.00 79.88 91 ALA A C 1
ATOM 692 O O . ALA A 1 91 ? 2.103 1.487 -15.134 1.00 79.88 91 ALA A O 1
ATOM 693 N N . ASP A 1 92 ? 0.682 -0.253 -15.212 1.00 81.88 92 ASP A N 1
ATOM 694 C CA . ASP A 1 92 ? -0.520 0.495 -14.817 1.00 81.88 92 ASP A CA 1
ATOM 695 C C . ASP A 1 92 ? -1.484 -0.417 -14.042 1.00 81.88 92 ASP A C 1
ATOM 697 O O . ASP A 1 92 ? -2.272 -1.167 -14.618 1.00 81.88 92 ASP A O 1
ATOM 701 N N . ALA A 1 93 ? -1.368 -0.403 -12.715 1.00 79.12 93 ALA A N 1
ATOM 702 C CA . ALA A 1 93 ? -2.230 -1.162 -11.816 1.00 79.12 93 ALA A CA 1
ATOM 703 C C . ALA A 1 93 ? -3.374 -0.281 -11.288 1.00 79.12 93 ALA A C 1
ATOM 705 O O . ALA A 1 93 ? -3.179 0.905 -11.020 1.00 79.12 93 ALA A O 1
ATOM 706 N N . HIS A 1 94 ? -4.565 -0.873 -11.142 1.00 81.56 94 HIS A N 1
ATOM 707 C CA . HIS A 1 94 ? -5.816 -0.129 -10.920 1.00 81.56 94 HIS A CA 1
ATOM 708 C C . HIS A 1 94 ? -6.564 -0.488 -9.634 1.00 81.56 94 HIS A C 1
ATOM 710 O O . HIS A 1 94 ? -7.430 0.279 -9.225 1.00 81.56 94 HIS A O 1
ATOM 716 N N . MET A 1 95 ? -6.268 -1.634 -9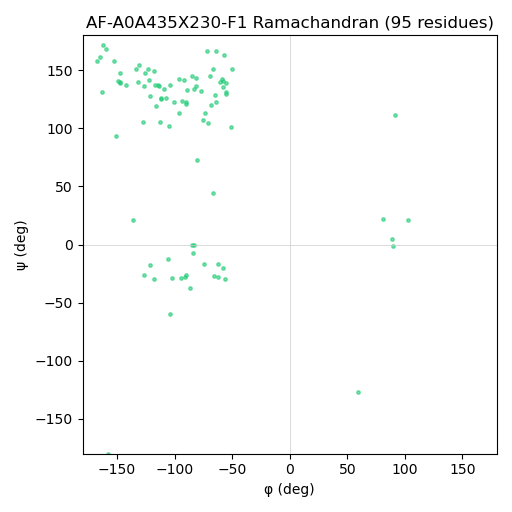.013 1.00 86.19 95 MET A N 1
ATOM 717 C CA . MET A 1 95 ? -6.877 -2.057 -7.746 1.00 86.19 95 MET A CA 1
ATOM 718 C C . M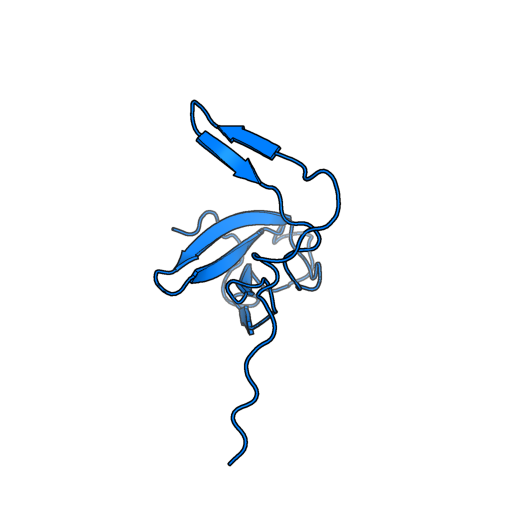ET A 1 95 ? -6.134 -3.244 -7.124 1.00 86.19 95 MET A C 1
ATOM 720 O O . MET A 1 95 ? -5.497 -4.025 -7.837 1.00 86.19 95 MET A O 1
ATOM 724 N N . ILE A 1 96 ? -6.284 -3.413 -5.813 1.00 85.56 96 ILE A N 1
ATOM 725 C CA . ILE A 1 96 ? -5.923 -4.620 -5.063 1.00 85.56 96 ILE A CA 1
ATOM 726 C C . ILE A 1 96 ? -7.107 -5.005 -4.160 1.00 85.56 96 ILE A C 1
ATOM 728 O O . ILE A 1 96 ? -7.797 -4.137 -3.634 1.00 85.56 96 ILE A O 1
ATOM 732 N N . LYS A 1 97 ? -7.413 -6.300 -4.026 1.00 77.06 97 LYS A N 1
ATOM 733 C CA . LYS A 1 97 ? -8.576 -6.781 -3.263 1.00 77.06 97 LYS A CA 1
ATOM 734 C C . LYS A 1 97 ? -8.240 -8.017 -2.447 1.00 77.06 97 LYS A C 1
ATOM 736 O O . LYS A 1 97 ? -7.495 -8.866 -2.981 1.00 77.06 97 LYS A O 1
#

Radius of gyration: 16.32 Å; Cα contacts (8 Å, |Δi|>4): 156; chains: 1; bounding box: 39×33×45 Å

Secondary structure (DSSP, 8-state):
----PPPPPTTT---S---EEEETTEEEEPPSS-------S-EEEEEEE-TTS-EEEEEE--TTTSPP--SEEEE-TT--EEEEE-TTT-S------

pLDDT: mean 82.88, std 15.56, range [33.22, 96.75]

Sequence (97 aa):
MTLQLDGPSKTEQSDAAGLFVAVGSRRYRVLRPWGEFAQAGGNVTDVAVAKDGHVFILLRRDSLVDKKGPAVIELTPDGEFVASWGQEELADAHMIK

Foldseek 3Di:
DDPDDDDDFLVPDDDDDFDWDDDPPDIDTDRPPAADDDPWWFDFDEWDADPQGKIKTAGAHQLVPTDQDFRIWIAHNSRHGDDTHDSVPDSGDDYDD